Protein AF-A0A9W8BL03-F1 (afdb_monomer_lite)

pLDDT: mean 81.15, std 11.13, range [49.81, 93.94]

Structure (mmCIF, N/CA/C/O backbone):
data_AF-A0A9W8BL03-F1
#
_entry.id   AF-A0A9W8BL03-F1
#
loop_
_atom_site.group_PDB
_atom_site.id
_atom_site.type_symbol
_atom_site.label_atom_id
_atom_site.label_alt_id
_atom_site.label_c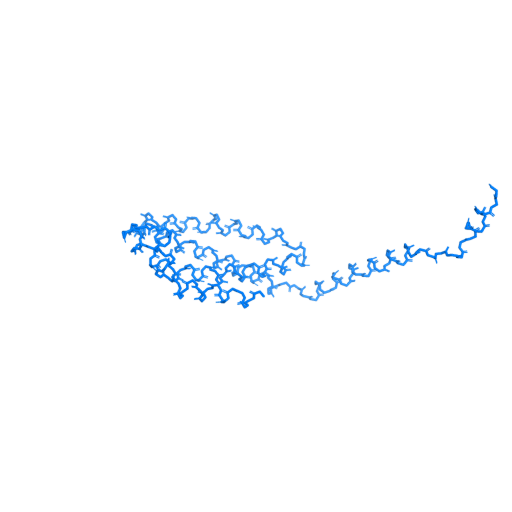omp_id
_atom_site.label_asym_id
_atom_site.label_entity_id
_atom_site.label_seq_id
_atom_site.pdbx_PDB_ins_code
_atom_site.Cartn_x
_atom_site.Cartn_y
_atom_site.Cartn_z
_atom_site.occupancy
_atom_site.B_iso_or_equiv
_atom_site.auth_seq_id
_atom_site.auth_comp_id
_atom_site.auth_asym_id
_atom_site.auth_atom_id
_atom_site.pdbx_PDB_model_num
ATOM 1 N N . MET A 1 1 ? 8.507 14.212 -4.321 1.00 57.00 1 MET A N 1
ATOM 2 C CA . MET A 1 1 ? 7.252 13.521 -3.935 1.00 57.00 1 MET A CA 1
ATOM 3 C C . MET A 1 1 ? 7.318 12.907 -2.534 1.00 57.00 1 MET A C 1
ATOM 5 O O . MET A 1 1 ? 6.414 13.166 -1.750 1.00 57.00 1 MET A O 1
ATOM 9 N N . LEU A 1 2 ? 8.403 12.215 -2.155 1.00 56.97 2 LEU A N 1
ATOM 10 C CA . LEU A 1 2 ? 8.602 11.706 -0.780 1.00 56.97 2 LEU A CA 1
ATOM 11 C C . LEU A 1 2 ? 8.551 12.805 0.306 1.00 56.97 2 LEU A C 1
ATOM 13 O O . LEU A 1 2 ? 7.891 12.622 1.321 1.00 56.97 2 LEU A O 1
ATOM 17 N N . GLY A 1 3 ? 9.146 13.979 0.055 1.00 60.22 3 GLY A N 1
ATOM 18 C CA . GLY A 1 3 ? 9.137 15.099 1.013 1.00 60.22 3 GLY A CA 1
ATOM 19 C C . GLY A 1 3 ? 7.764 15.742 1.258 1.00 60.22 3 GLY A C 1
ATOM 20 O O . GLY A 1 3 ? 7.481 16.173 2.364 1.00 60.22 3 GLY A O 1
ATOM 21 N N . ALA A 1 4 ? 6.872 15.768 0.263 1.00 68.94 4 ALA A N 1
ATOM 22 C CA . ALA A 1 4 ? 5.514 16.291 0.461 1.00 68.94 4 ALA A CA 1
ATOM 23 C C . ALA A 1 4 ? 4.671 15.344 1.333 1.00 68.94 4 ALA A C 1
ATOM 25 O O . ALA A 1 4 ? 3.844 15.781 2.125 1.00 68.94 4 ALA A O 1
ATOM 26 N N . SER A 1 5 ? 4.935 14.044 1.213 1.00 65.31 5 SER A N 1
ATOM 27 C CA . SER A 1 5 ? 4.219 12.988 1.929 1.00 65.31 5 SER A CA 1
ATOM 28 C C . SER A 1 5 ? 4.611 12.940 3.403 1.00 65.31 5 SER A C 1
ATOM 30 O O . SER A 1 5 ? 3.749 12.816 4.269 1.00 65.31 5 SER A O 1
ATOM 32 N N . SER A 1 6 ? 5.904 13.109 3.702 1.00 68.06 6 SER A N 1
ATOM 33 C CA . SER A 1 6 ? 6.376 13.229 5.082 1.00 68.06 6 SER A CA 1
ATOM 34 C C . SER A 1 6 ? 5.879 14.517 5.739 1.00 68.06 6 SER A C 1
ATOM 36 O O . SER A 1 6 ? 5.488 14.478 6.902 1.00 68.06 6 SER A O 1
ATOM 38 N N . VAL A 1 7 ? 5.816 15.636 5.007 1.00 78.19 7 VAL A N 1
ATOM 39 C CA . VAL A 1 7 ? 5.249 16.899 5.514 1.00 78.19 7 VAL A CA 1
ATOM 40 C C . VAL A 1 7 ? 3.756 16.756 5.808 1.00 78.19 7 VAL A C 1
ATOM 42 O O . VAL A 1 7 ? 3.317 17.187 6.868 1.00 78.19 7 VAL A O 1
ATOM 45 N N . LEU A 1 8 ? 2.986 16.100 4.934 1.00 72.38 8 LEU A N 1
ATOM 46 C CA . LEU A 1 8 ? 1.556 15.865 5.153 1.00 72.38 8 LEU A CA 1
ATOM 47 C C . LEU A 1 8 ? 1.305 14.936 6.352 1.00 72.38 8 LEU A C 1
ATOM 49 O O . LEU A 1 8 ? 0.486 15.253 7.210 1.00 72.38 8 LEU A O 1
ATOM 53 N N . ALA A 1 9 ? 2.051 13.831 6.458 1.00 72.25 9 ALA A N 1
ATOM 54 C CA . ALA A 1 9 ? 1.955 12.905 7.588 1.00 72.25 9 ALA A CA 1
ATOM 55 C C . ALA A 1 9 ? 2.338 13.578 8.917 1.00 72.25 9 ALA A C 1
ATOM 57 O O . ALA A 1 9 ? 1.641 13.427 9.920 1.00 72.25 9 ALA A O 1
ATOM 58 N N . THR A 1 10 ? 3.408 14.380 8.912 1.00 74.06 10 THR A N 1
ATOM 59 C CA . THR A 1 10 ? 3.839 15.155 10.087 1.00 74.06 10 THR A CA 1
ATOM 60 C C . THR A 1 10 ? 2.805 16.225 10.446 1.00 74.06 10 THR A C 1
ATOM 62 O O . THR A 1 10 ? 2.485 16.390 11.618 1.00 74.06 10 THR A O 1
ATOM 65 N N . ALA A 1 11 ? 2.211 16.907 9.462 1.00 75.56 11 ALA A N 1
ATOM 66 C CA . ALA A 1 11 ? 1.149 17.884 9.694 1.00 75.56 11 ALA A CA 1
ATOM 67 C C . ALA A 1 11 ? -0.118 17.240 10.282 1.00 75.56 11 ALA A C 1
ATOM 69 O O . ALA A 1 11 ? -0.695 17.793 11.215 1.00 75.56 11 ALA A O 1
ATOM 70 N N . MET A 1 12 ? -0.526 16.058 9.806 1.00 72.94 12 MET A N 1
ATOM 71 C CA . MET A 1 12 ? -1.670 15.322 10.363 1.00 72.94 12 MET A CA 1
ATOM 72 C C . MET A 1 12 ? -1.429 14.870 11.809 1.00 72.94 12 MET A C 1
ATOM 74 O O . MET A 1 12 ? -2.338 14.958 12.631 1.00 72.94 12 MET A O 1
ATOM 78 N N . LEU A 1 13 ? -0.205 14.441 12.139 1.00 70.75 13 LEU A N 1
ATOM 79 C CA . LEU A 1 13 ? 0.176 14.078 13.508 1.00 70.75 13 LEU A CA 1
ATOM 80 C C . LEU A 1 13 ? 0.223 15.288 14.448 1.00 70.75 13 LEU A C 1
ATOM 82 O O . LEU A 1 13 ? -0.189 15.186 15.598 1.00 70.75 13 LEU A O 1
ATOM 86 N N . LEU A 1 14 ? 0.705 16.437 13.970 1.00 72.94 14 LEU A N 1
ATOM 87 C CA . LEU A 1 14 ? 0.797 17.656 14.776 1.00 72.94 14 LEU A CA 1
ATOM 88 C C . LEU A 1 14 ? -0.561 18.348 14.955 1.00 72.94 14 LEU A C 1
ATOM 90 O O . LEU A 1 14 ? -0.807 18.957 15.992 1.00 72.94 14 LEU A O 1
ATOM 94 N N . CYS A 1 15 ? -1.456 18.245 13.970 1.00 72.38 15 CYS A N 1
ATOM 95 C CA . CYS A 1 15 ? -2.771 18.888 13.993 1.00 72.38 15 CYS A CA 1
ATOM 96 C C . CYS A 1 15 ? -3.893 17.966 14.508 1.00 72.38 15 CYS A C 1
ATOM 98 O O . CYS A 1 15 ? -5.068 18.305 14.408 1.00 72.38 15 CYS A O 1
ATOM 100 N N . GLN A 1 16 ? -3.538 16.816 15.085 1.00 68.69 16 GLN A N 1
ATOM 101 C CA . GLN A 1 16 ? -4.438 15.752 15.547 1.00 68.69 16 GLN A CA 1
ATOM 102 C C . GLN A 1 16 ? -5.671 16.238 16.339 1.00 68.69 16 GLN A C 1
ATOM 104 O O . GLN A 1 16 ? -6.774 15.778 16.030 1.00 68.69 16 GLN A O 1
ATOM 109 N N . PRO A 1 17 ? -5.545 17.174 17.307 1.00 63.41 17 PRO A N 1
ATOM 110 C CA . PRO A 1 17 ? -6.689 17.663 18.080 1.00 63.41 17 PRO A CA 1
ATOM 111 C C . PRO A 1 17 ? -7.541 18.667 17.292 1.00 63.41 17 PRO A C 1
ATOM 113 O O . PRO A 1 17 ? -8.766 18.633 17.361 1.00 63.41 17 PRO A O 1
ATOM 116 N N . GLY A 1 18 ? -6.899 19.543 16.510 1.00 67.81 18 GLY A N 1
ATOM 117 C CA . GLY A 1 18 ? -7.583 20.562 15.707 1.00 67.81 18 GLY A CA 1
ATOM 118 C C . GLY A 1 18 ? -8.333 19.975 14.512 1.00 67.81 18 GLY A C 1
ATOM 119 O O . GLY A 1 18 ? -9.386 20.475 14.136 1.00 67.81 18 GLY A O 1
ATOM 120 N N . LEU A 1 19 ? -7.828 18.877 13.948 1.00 65.56 19 LEU A N 1
ATOM 121 C CA . LEU A 1 19 ? -8.430 18.198 12.803 1.00 65.56 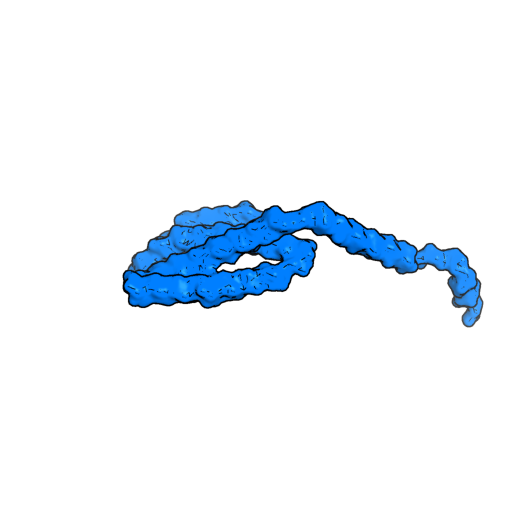19 LEU A CA 1
ATOM 122 C C . LEU A 1 19 ? -9.691 17.422 13.208 1.00 65.56 19 LEU A C 1
ATOM 124 O O . LEU A 1 19 ? -10.677 17.443 12.480 1.00 65.56 19 LEU A O 1
ATOM 128 N N . ALA A 1 20 ? -9.692 16.802 14.393 1.00 66.25 20 ALA A N 1
ATOM 129 C CA . ALA A 1 20 ? -10.882 16.147 14.936 1.00 66.25 20 ALA A CA 1
ATOM 130 C C . ALA A 1 20 ? -11.987 17.165 15.273 1.00 66.25 20 ALA A C 1
ATOM 132 O O . ALA A 1 20 ? -13.130 16.967 14.869 1.00 66.25 20 ALA A O 1
ATOM 133 N N . ALA A 1 21 ? -11.623 18.286 15.907 1.00 67.94 21 ALA A N 1
ATOM 134 C CA . ALA A 1 21 ? -12.553 19.369 16.236 1.00 67.94 21 ALA A CA 1
ATOM 135 C C . ALA A 1 21 ? -13.101 20.110 14.999 1.00 67.94 21 ALA A C 1
ATOM 137 O O . ALA A 1 21 ? -14.189 20.672 15.050 1.00 67.94 21 ALA A O 1
ATOM 138 N N . PHE A 1 22 ? -12.370 20.114 13.878 1.00 73.12 22 PHE A N 1
ATOM 139 C CA . PHE A 1 22 ? -12.851 20.689 12.617 1.00 73.12 22 PHE A CA 1
ATOM 140 C C . PHE A 1 22 ? -13.877 19.794 11.903 1.00 73.12 22 PHE A C 1
ATOM 142 O O . PHE A 1 22 ? -14.746 20.296 11.196 1.00 73.12 22 PHE A O 1
ATOM 149 N N . ILE A 1 23 ? -13.768 18.470 12.055 1.00 71.94 23 ILE A N 1
ATOM 150 C CA . ILE A 1 23 ? -14.669 17.512 11.397 1.00 71.94 23 ILE A CA 1
ATOM 151 C C . ILE A 1 23 ? -16.003 17.410 12.139 1.00 71.94 23 ILE A C 1
ATOM 153 O O . ILE A 1 23 ? -17.046 17.245 11.506 1.00 71.94 23 ILE A O 1
ATOM 157 N N . THR A 1 24 ? -15.983 17.469 13.470 1.00 74.56 24 THR A N 1
ATOM 158 C CA . THR A 1 24 ? -17.188 17.310 14.280 1.00 74.56 24 THR A CA 1
ATOM 159 C C . THR A 1 24 ? -17.026 17.943 15.658 1.00 74.56 24 THR A C 1
ATOM 161 O O . THR A 1 24 ? -15.938 17.938 16.229 1.00 74.56 24 THR A O 1
ATOM 164 N N . GLU A 1 25 ? -18.129 18.450 16.201 1.00 77.44 25 GLU A N 1
ATOM 165 C CA . GLU A 1 25 ? -18.213 18.938 17.582 1.00 77.44 25 GLU A CA 1
ATOM 166 C C . GLU A 1 25 ? -18.661 17.831 18.560 1.00 77.44 25 GLU A C 1
ATOM 168 O O . GLU A 1 25 ? -18.714 18.057 19.766 1.00 77.44 25 GLU A O 1
ATOM 173 N N . ASP A 1 26 ? -18.976 16.625 18.062 1.00 79.94 26 ASP A N 1
ATOM 174 C CA . ASP A 1 26 ? -19.404 15.494 18.890 1.00 79.94 26 ASP A CA 1
ATOM 175 C C . ASP A 1 26 ? -18.208 14.799 19.563 1.00 79.94 26 ASP A C 1
ATOM 177 O O . ASP A 1 26 ? -17.389 14.127 18.926 1.00 79.94 26 ASP A O 1
ATOM 181 N N . GLU A 1 27 ? -18.139 14.930 20.886 1.00 78.00 27 GLU A N 1
ATOM 182 C CA . GLU A 1 27 ? -17.070 14.403 21.734 1.00 78.00 27 GLU A CA 1
ATOM 183 C C . GLU A 1 27 ? -16.956 12.866 21.671 1.00 78.00 27 GLU A C 1
ATOM 185 O O . GLU A 1 27 ? -15.850 12.320 21.739 1.00 78.00 27 GLU A O 1
ATOM 190 N N . GLN A 1 28 ? -18.070 12.151 21.455 1.00 77.62 28 GLN A N 1
ATOM 191 C CA . GLN A 1 28 ? -18.061 10.689 21.303 1.00 77.62 28 GLN A CA 1
ATOM 192 C C . GLN A 1 28 ? -17.414 10.268 19.983 1.00 77.62 28 GLN A C 1
ATOM 194 O O . GLN A 1 28 ? -16.687 9.272 19.925 1.00 77.62 28 GLN A O 1
ATOM 199 N N . LEU A 1 29 ? -17.625 11.052 18.925 1.00 75.81 29 LEU A N 1
ATOM 200 C CA . LEU A 1 29 ? -17.031 10.792 17.620 1.00 75.81 29 LEU A CA 1
ATOM 201 C C . LEU A 1 29 ? -15.532 11.127 17.624 1.00 75.81 29 LEU A C 1
ATOM 203 O O . LEU A 1 29 ? -14.730 10.350 17.102 1.00 75.81 29 LEU A O 1
ATOM 207 N N . ILE A 1 30 ? -15.135 12.222 18.285 1.00 77.25 30 ILE A N 1
ATOM 208 C CA . ILE A 1 30 ? -13.725 12.603 18.483 1.00 77.25 30 ILE A CA 1
ATOM 209 C C . ILE A 1 30 ? -12.958 11.492 19.215 1.00 77.25 30 ILE A C 1
ATOM 211 O O . ILE A 1 30 ? -11.875 11.097 18.771 1.00 77.25 30 ILE A O 1
ATOM 215 N N . ALA A 1 31 ? -13.528 10.943 20.293 1.00 78.75 31 ALA A N 1
ATOM 216 C CA . ALA A 1 31 ? -12.915 9.849 21.046 1.00 78.75 31 ALA A CA 1
ATOM 217 C C . ALA A 1 31 ? -12.716 8.580 20.192 1.00 78.75 31 ALA A C 1
ATOM 219 O O . ALA A 1 31 ? -11.706 7.891 20.339 1.00 78.75 31 ALA A O 1
ATOM 220 N N . GLY A 1 32 ? -13.634 8.298 19.260 1.00 78.12 32 GLY A N 1
ATOM 221 C CA . GLY A 1 32 ? -13.506 7.199 18.296 1.00 78.12 32 GLY A CA 1
ATOM 222 C C . GLY A 1 32 ? -12.490 7.452 17.173 1.00 78.12 32 GLY A C 1
ATOM 223 O O . GLY A 1 32 ? -11.908 6.504 16.646 1.00 78.12 32 GLY A O 1
ATOM 224 N N . LEU A 1 33 ? -12.239 8.716 16.818 1.00 77.25 33 LEU A N 1
ATOM 225 C CA . LEU A 1 33 ? -11.309 9.130 15.759 1.00 77.25 33 LEU A CA 1
ATOM 226 C C . LEU A 1 33 ? -9.844 9.149 16.205 1.00 77.25 33 LEU A C 1
ATOM 228 O O . LEU A 1 33 ? -8.967 8.790 15.419 1.00 77.25 33 LEU A O 1
ATOM 232 N N . LEU A 1 34 ? -9.568 9.523 17.456 1.00 78.62 34 LEU A N 1
ATOM 233 C CA . LEU A 1 34 ? -8.213 9.559 18.024 1.00 78.62 34 LEU A CA 1
ATOM 234 C C . LEU A 1 34 ? -7.370 8.292 17.743 1.00 78.62 34 LEU A C 1
ATOM 236 O O . LEU A 1 34 ? -6.255 8.431 17.232 1.00 78.62 34 LEU A O 1
ATOM 240 N N . PRO A 1 35 ? -7.861 7.060 17.996 1.00 82.00 35 PRO A N 1
ATOM 241 C CA . PRO A 1 35 ? -7.085 5.843 17.740 1.00 82.00 35 PRO A CA 1
ATOM 242 C C . PRO A 1 35 ? -6.889 5.526 16.247 1.00 82.00 35 PRO A C 1
ATOM 244 O O . PRO A 1 35 ? -6.025 4.719 15.904 1.00 82.00 35 PRO A O 1
ATOM 247 N N . LEU A 1 36 ? -7.651 6.153 15.345 1.00 81.94 36 LEU A N 1
ATOM 248 C CA . LEU A 1 36 ? -7.551 5.931 13.897 1.00 81.94 36 LEU A CA 1
ATOM 249 C C . LEU A 1 36 ? -6.429 6.742 13.248 1.00 81.94 36 LEU A C 1
ATOM 251 O O . LEU A 1 36 ? -5.933 6.381 12.185 1.00 81.94 36 LEU A O 1
ATOM 255 N N . ILE A 1 37 ? -5.994 7.828 13.874 1.00 80.81 37 ILE A N 1
ATOM 256 C CA . ILE A 1 37 ? -4.989 8.732 13.308 1.00 80.81 37 ILE A CA 1
ATOM 257 C C . ILE A 1 37 ? -3.620 8.060 13.122 1.00 80.81 37 ILE A C 1
ATOM 259 O O . ILE A 1 37 ? -3.054 8.203 12.036 1.00 80.81 37 ILE A O 1
ATOM 263 N N . PRO A 1 38 ? -3.072 7.273 14.069 1.00 81.19 38 PRO A N 1
ATOM 264 C CA . PRO A 1 38 ? -1.847 6.524 13.788 1.00 81.19 38 PRO A CA 1
ATOM 265 C C . PRO A 1 38 ? -2.024 5.507 12.647 1.00 81.19 38 PRO A C 1
ATOM 267 O O . PRO A 1 38 ? -1.109 5.336 11.842 1.00 81.19 38 PRO A O 1
ATOM 270 N N . LEU A 1 39 ? -3.200 4.878 12.514 1.00 84.88 39 LEU A N 1
ATOM 271 C CA . LEU A 1 39 ? -3.505 3.988 11.383 1.00 84.88 39 LEU A CA 1
ATOM 272 C C . LEU A 1 39 ? -3.526 4.755 10.054 1.00 84.88 39 LEU A C 1
ATOM 274 O O . LEU A 1 39 ? -2.967 4.283 9.066 1.00 84.88 39 LEU A O 1
ATOM 278 N N . LEU A 1 40 ? -4.105 5.957 10.035 1.00 82.69 40 LEU A N 1
ATOM 279 C CA . LEU A 1 40 ? -4.127 6.836 8.865 1.00 82.69 40 LEU A CA 1
ATOM 280 C C . LEU A 1 40 ? -2.717 7.199 8.395 1.00 82.69 40 LEU A C 1
ATOM 282 O O . LEU A 1 40 ? -2.446 7.156 7.198 1.00 82.69 40 LEU A O 1
ATOM 286 N N . VAL A 1 41 ? -1.801 7.495 9.317 1.00 83.56 41 VAL A N 1
ATOM 287 C CA . VAL A 1 41 ? -0.400 7.784 8.972 1.00 83.56 41 VAL A CA 1
ATOM 288 C C . VAL A 1 41 ? 0.248 6.594 8.269 1.00 83.56 41 VAL A C 1
ATOM 290 O O . VAL A 1 41 ? 0.906 6.772 7.244 1.00 83.56 41 VAL A O 1
ATOM 293 N N . ILE A 1 42 ? 0.027 5.380 8.776 1.00 85.06 42 ILE A N 1
ATOM 294 C CA . ILE A 1 42 ? 0.535 4.151 8.155 1.00 85.06 42 ILE A CA 1
ATOM 295 C C . ILE A 1 42 ? -0.038 4.000 6.740 1.00 85.06 42 ILE A C 1
ATOM 297 O O . ILE A 1 42 ? 0.718 3.778 5.794 1.00 85.06 42 ILE A O 1
ATOM 301 N N . VAL A 1 43 ? -1.352 4.180 6.572 1.00 86.38 43 VAL A N 1
ATOM 302 C CA . VAL A 1 43 ? -2.012 4.115 5.258 1.00 86.38 43 VAL A CA 1
ATOM 303 C C . VAL A 1 43 ? -1.407 5.116 4.281 1.00 86.38 43 VAL A C 1
ATOM 305 O O . VAL A 1 43 ? -1.087 4.734 3.161 1.00 86.38 43 VAL A O 1
ATOM 308 N N . VAL A 1 44 ? -1.190 6.366 4.697 1.00 85.50 44 VAL A N 1
ATOM 309 C CA . VAL A 1 44 ? -0.595 7.406 3.842 1.00 85.50 44 VAL A CA 1
ATOM 310 C C . VAL A 1 44 ? 0.801 7.003 3.367 1.00 85.50 44 VAL A C 1
ATOM 312 O O . VAL A 1 44 ? 1.123 7.179 2.193 1.00 85.50 44 VAL A O 1
ATOM 315 N N . VAL A 1 45 ? 1.629 6.423 4.242 1.00 85.75 45 VAL A N 1
ATOM 316 C CA . VAL A 1 45 ? 2.968 5.949 3.858 1.00 85.75 45 VAL A CA 1
ATOM 317 C C . VAL A 1 45 ? 2.875 4.866 2.780 1.00 85.75 45 VAL A C 1
ATOM 319 O O . VAL A 1 45 ? 3.523 4.986 1.739 1.00 85.75 45 VAL A O 1
ATOM 322 N N . PHE A 1 46 ? 2.053 3.835 2.988 1.00 87.88 46 PHE A N 1
ATOM 323 C CA . PHE A 1 46 ? 1.916 2.735 2.027 1.00 87.88 46 PHE A CA 1
ATOM 324 C C . PHE A 1 46 ? 1.212 3.146 0.729 1.00 87.88 46 PHE A C 1
ATOM 326 O O . PHE A 1 46 ? 1.564 2.644 -0.342 1.00 87.88 46 PHE A O 1
ATOM 333 N N . ASP A 1 47 ? 0.259 4.075 0.785 1.00 86.00 47 ASP A N 1
ATOM 334 C CA . ASP A 1 47 ? -0.399 4.610 -0.408 1.00 86.00 47 ASP A CA 1
ATOM 335 C C . ASP A 1 47 ? 0.591 5.385 -1.285 1.00 86.00 47 ASP A C 1
ATOM 337 O O . ASP A 1 47 ? 0.625 5.207 -2.502 1.00 86.00 47 ASP A O 1
ATOM 341 N N . VAL A 1 48 ? 1.485 6.165 -0.674 1.00 87.00 48 VAL A N 1
ATOM 342 C CA . VAL A 1 48 ? 2.550 6.867 -1.399 1.00 87.00 48 VAL A CA 1
ATOM 343 C C . VAL A 1 48 ? 3.530 5.883 -2.031 1.00 87.00 48 VAL A C 1
ATOM 345 O O . VAL A 1 48 ? 3.873 6.047 -3.202 1.00 87.00 48 VAL A O 1
ATOM 348 N N . VAL A 1 49 ? 3.963 4.853 -1.295 1.00 89.00 49 VAL A N 1
ATOM 349 C CA . VAL A 1 49 ? 4.851 3.811 -1.842 1.00 89.00 49 VAL A CA 1
ATOM 350 C C . VAL A 1 49 ? 4.195 3.133 -3.045 1.00 89.00 49 VAL A C 1
ATOM 352 O O . VAL A 1 49 ? 4.804 3.067 -4.113 1.00 89.00 49 VAL A O 1
ATOM 355 N N . SER A 1 50 ? 2.934 2.720 -2.912 1.00 89.12 50 SER A N 1
ATOM 356 C CA . SER A 1 50 ? 2.163 2.111 -4.003 1.00 89.12 50 SER A CA 1
ATOM 357 C C . SER A 1 50 ? 2.034 3.061 -5.200 1.00 89.12 50 SER A C 1
ATOM 359 O O . SER A 1 50 ? 2.280 2.680 -6.337 1.00 89.12 50 SER A O 1
ATOM 361 N N . ASN A 1 51 ? 1.750 4.347 -4.977 1.00 88.50 51 ASN A N 1
ATOM 362 C CA . ASN A 1 51 ? 1.638 5.331 -6.058 1.00 88.50 51 ASN A CA 1
ATOM 363 C C . ASN A 1 51 ? 2.955 5.553 -6.818 1.00 88.50 51 ASN A C 1
ATOM 365 O O . ASN A 1 51 ? 2.938 5.750 -8.038 1.00 88.50 51 ASN A O 1
ATOM 369 N N . VAL A 1 52 ? 4.096 5.505 -6.124 1.00 91.06 52 VAL A N 1
ATOM 370 C CA . VAL A 1 52 ? 5.421 5.562 -6.758 1.00 91.06 52 VAL A CA 1
ATOM 371 C C . VAL A 1 52 ? 5.662 4.307 -7.595 1.00 91.06 52 VAL A C 1
ATOM 373 O O . VAL A 1 52 ? 6.051 4.423 -8.758 1.00 91.06 52 VAL A O 1
ATOM 376 N N . LEU A 1 53 ? 5.376 3.122 -7.052 1.00 90.88 53 LEU A N 1
ATOM 377 C CA . LEU A 1 53 ? 5.522 1.846 -7.760 1.00 90.88 53 LEU A CA 1
ATOM 378 C C . LEU A 1 53 ? 4.609 1.770 -8.988 1.00 90.88 53 LEU A C 1
ATOM 380 O O . LEU A 1 53 ? 5.066 1.433 -10.079 1.00 90.88 53 LEU A O 1
ATOM 384 N N . ALA A 1 54 ? 3.350 2.183 -8.858 1.00 88.69 54 ALA A N 1
ATOM 385 C CA . ALA A 1 54 ? 2.419 2.328 -9.969 1.00 88.69 54 ALA A CA 1
ATOM 386 C C . ALA A 1 54 ? 2.932 3.328 -11.022 1.00 88.69 54 ALA A C 1
ATOM 388 O O . ALA A 1 54 ? 2.741 3.125 -12.221 1.00 88.69 54 ALA A O 1
ATOM 389 N N . GLY A 1 55 ? 3.626 4.391 -10.600 1.00 90.06 55 GLY A N 1
ATOM 390 C CA . GLY A 1 55 ? 4.337 5.313 -11.489 1.00 90.06 55 GLY A CA 1
ATOM 391 C C . GLY A 1 55 ? 5.439 4.630 -12.299 1.00 90.06 55 GLY A C 1
ATOM 392 O O . GLY A 1 55 ? 5.498 4.807 -13.515 1.00 90.06 55 GLY A O 1
ATOM 393 N N . VAL A 1 56 ? 6.254 3.798 -11.651 1.00 90.81 56 VAL A N 1
ATOM 394 C CA . VAL A 1 56 ? 7.283 2.984 -12.314 1.00 90.81 56 VAL A CA 1
ATOM 395 C C . VAL A 1 56 ? 6.642 2.011 -13.305 1.00 90.81 56 VAL A C 1
ATOM 397 O O . VAL A 1 56 ? 7.042 1.961 -14.464 1.00 90.81 56 VAL A O 1
ATOM 400 N N . LEU A 1 57 ? 5.592 1.299 -12.893 1.00 89.38 57 LEU A N 1
ATOM 401 C CA . LEU A 1 57 ? 4.846 0.359 -13.736 1.00 89.38 57 LEU A CA 1
ATOM 402 C C . LEU A 1 57 ? 4.218 1.038 -14.961 1.00 89.38 57 LEU A C 1
ATOM 404 O O . LEU A 1 57 ? 4.240 0.461 -16.048 1.00 89.38 57 LEU A O 1
ATOM 408 N N . ARG A 1 58 ? 3.712 2.271 -14.819 1.00 88.88 58 ARG A N 1
ATOM 409 C CA . ARG A 1 58 ? 3.273 3.106 -15.953 1.00 88.88 58 ARG A CA 1
ATOM 410 C C . ARG A 1 58 ? 4.425 3.428 -16.903 1.00 88.88 58 ARG A C 1
ATOM 412 O O . ARG A 1 58 ? 4.243 3.326 -18.111 1.00 88.88 58 ARG A O 1
ATOM 419 N N . GLY A 1 59 ? 5.608 3.748 -16.377 1.00 87.19 59 GLY A N 1
ATOM 420 C CA . GLY A 1 59 ? 6.816 3.949 -17.188 1.00 87.19 59 GLY A CA 1
ATOM 421 C C . GLY A 1 59 ? 7.197 2.712 -18.012 1.00 87.19 59 GLY A C 1
ATOM 422 O O . GLY A 1 59 ? 7.618 2.842 -19.157 1.00 87.19 59 GLY A O 1
ATOM 423 N N . GLN A 1 60 ? 6.954 1.516 -17.469 1.00 86.06 60 GLN A N 1
ATOM 424 C CA . GLN A 1 60 ? 7.171 0.234 -18.156 1.00 86.06 60 GLN A CA 1
ATOM 425 C C . GLN A 1 60 ? 6.041 -0.138 -19.142 1.00 86.06 60 GLN A 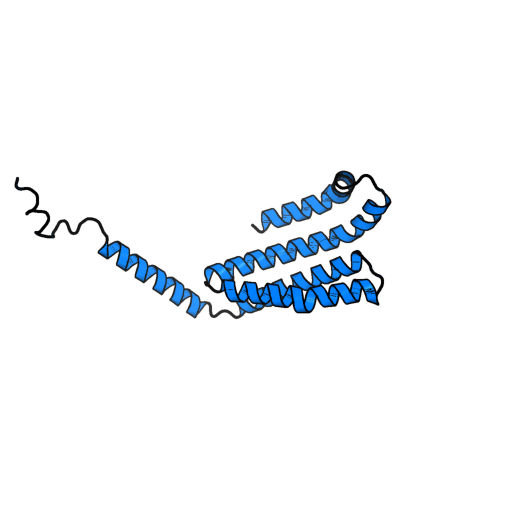C 1
ATOM 427 O O . GLN A 1 60 ? 6.108 -1.144 -19.846 1.00 86.06 60 GLN A O 1
ATOM 432 N N . GLY A 1 61 ? 4.939 0.622 -19.177 1.00 86.94 61 GLY A N 1
ATOM 433 C CA . GLY A 1 61 ? 3.725 0.257 -19.919 1.00 86.94 61 GLY A CA 1
ATOM 434 C C . GLY A 1 61 ? 2.942 -0.917 -19.309 1.00 86.94 61 GLY A C 1
ATOM 435 O O . GLY A 1 61 ? 2.078 -1.497 -19.965 1.00 86.94 61 GLY A O 1
ATOM 436 N N . ARG A 1 62 ? 3.229 -1.289 -18.054 1.00 87.31 62 ARG A N 1
ATOM 437 C CA . ARG A 1 62 ? 2.626 -2.425 -17.332 1.00 87.31 62 ARG A CA 1
ATOM 438 C C . ARG A 1 62 ? 1.523 -2.001 -16.357 1.00 87.31 62 ARG A C 1
ATOM 440 O O . ARG A 1 62 ? 1.182 -2.754 -15.446 1.00 87.31 62 ARG A O 1
ATOM 447 N N . GLN A 1 63 ? 0.916 -0.827 -16.550 1.00 90.69 63 GLN A N 1
ATOM 448 C CA . GLN A 1 63 ? -0.127 -0.311 -15.651 1.00 90.69 63 GLN A CA 1
ATOM 449 C C . GLN A 1 63 ? -1.354 -1.222 -15.503 1.00 90.69 63 GLN A C 1
ATOM 451 O O . GLN A 1 63 ? -1.980 -1.224 -14.447 1.00 90.69 63 GLN A O 1
ATOM 456 N N . GLY A 1 64 ? -1.683 -2.026 -16.523 1.00 90.88 64 GLY A N 1
ATOM 457 C CA . GLY A 1 64 ? -2.799 -2.973 -16.444 1.00 90.88 64 GLY A CA 1
ATOM 458 C C . GLY A 1 64 ? -2.588 -4.043 -15.370 1.00 90.88 64 GLY A C 1
ATOM 459 O O . GLY A 1 64 ? -3.509 -4.354 -14.623 1.00 90.88 64 GLY A O 1
ATOM 460 N N . VAL A 1 65 ? -1.356 -4.546 -15.228 1.00 89.69 65 VAL A N 1
ATOM 461 C CA . VAL A 1 65 ? -1.012 -5.543 -14.201 1.00 89.69 65 VAL A CA 1
ATOM 462 C C . VAL A 1 65 ? -1.122 -4.933 -12.804 1.00 89.69 65 VAL A C 1
ATOM 464 O O . VAL A 1 65 ? -1.702 -5.548 -11.916 1.00 89.69 65 VAL A O 1
ATOM 467 N N . ALA A 1 66 ? -0.637 -3.699 -12.631 1.00 89.44 66 ALA A N 1
ATOM 468 C CA . ALA A 1 66 ? -0.757 -2.962 -11.372 1.00 89.44 66 ALA A CA 1
ATOM 469 C C . ALA A 1 66 ? -2.230 -2.772 -10.959 1.00 89.44 66 ALA A C 1
ATOM 471 O O . ALA A 1 66 ? -2.613 -3.052 -9.825 1.00 89.44 66 ALA A O 1
ATOM 472 N N . ALA A 1 67 ? -3.089 -2.381 -11.908 1.00 92.12 67 ALA A N 1
ATOM 473 C CA . ALA A 1 67 ? -4.517 -2.204 -11.659 1.00 92.12 67 ALA A CA 1
ATOM 474 C C . ALA A 1 67 ? -5.205 -3.514 -11.238 1.00 92.12 67 ALA A C 1
ATOM 476 O O . ALA A 1 67 ? -5.991 -3.515 -10.290 1.00 92.12 67 ALA A O 1
ATOM 477 N N . ILE A 1 68 ? -4.879 -4.631 -11.899 1.00 93.25 68 ILE A N 1
ATOM 478 C CA . ILE A 1 68 ? -5.415 -5.953 -11.545 1.00 93.25 68 ILE A CA 1
ATOM 479 C C . ILE A 1 68 ? -4.988 -6.339 -10.128 1.00 93.25 68 ILE A C 1
ATOM 481 O O . ILE A 1 68 ? -5.841 -6.729 -9.335 1.00 93.25 68 ILE A O 1
ATOM 485 N N . ILE A 1 69 ? -3.704 -6.183 -9.786 1.00 91.62 69 ILE A N 1
ATOM 486 C CA . ILE A 1 69 ? -3.194 -6.459 -8.434 1.00 91.62 69 ILE A CA 1
ATOM 487 C C . ILE A 1 69 ? -3.983 -5.660 -7.400 1.00 91.62 69 ILE A C 1
ATOM 489 O O . ILE A 1 69 ? -4.444 -6.223 -6.411 1.00 91.62 69 ILE A O 1
ATOM 493 N N . ARG A 1 70 ? -4.198 -4.364 -7.642 1.00 90.94 70 ARG A N 1
ATOM 494 C CA . ARG A 1 70 ? -4.925 -3.504 -6.706 1.00 90.94 70 ARG A CA 1
ATOM 495 C C . ARG A 1 70 ? -6.369 -3.953 -6.496 1.00 90.94 70 ARG A C 1
ATOM 497 O O . ARG A 1 70 ? -6.814 -4.031 -5.354 1.00 90.94 70 ARG A O 1
ATOM 504 N N . VAL A 1 71 ? -7.088 -4.270 -7.572 1.00 93.69 71 VAL A N 1
ATOM 505 C CA . VAL A 1 71 ? -8.476 -4.754 -7.493 1.00 93.69 71 VAL A CA 1
ATOM 506 C C . VAL A 1 71 ? -8.536 -6.096 -6.770 1.00 93.69 71 VAL A C 1
ATOM 508 O O . VAL A 1 71 ? -9.321 -6.255 -5.842 1.00 93.69 71 VAL A O 1
ATOM 511 N N . VAL A 1 72 ? -7.676 -7.045 -7.133 1.00 93.06 72 VAL A N 1
ATOM 512 C CA . VAL A 1 72 ? -7.644 -8.372 -6.509 1.00 93.06 72 VAL A CA 1
ATOM 513 C C . VAL A 1 72 ? -7.320 -8.265 -5.019 1.00 93.06 72 VAL A C 1
ATOM 515 O O . VAL A 1 72 ? -8.052 -8.807 -4.197 1.00 93.06 72 VAL A O 1
ATOM 518 N N . SER A 1 73 ? -6.282 -7.517 -4.651 1.00 91.31 73 SER A N 1
ATOM 519 C CA . SER A 1 73 ? -5.884 -7.339 -3.252 1.00 91.31 73 SER A CA 1
ATOM 520 C C . SER A 1 73 ? -6.963 -6.644 -2.422 1.00 91.31 73 SER A C 1
ATOM 522 O O . SER A 1 73 ? -7.274 -7.080 -1.314 1.00 91.31 73 SER A O 1
ATOM 524 N N . LEU A 1 74 ? -7.586 -5.589 -2.953 1.00 89.06 74 LEU A N 1
ATOM 525 C CA . LEU A 1 74 ? -8.616 -4.858 -2.219 1.00 89.06 74 LEU A CA 1
ATOM 526 C C . LEU A 1 74 ? -9.896 -5.692 -2.057 1.00 89.06 74 LEU A C 1
ATOM 528 O O . LEU A 1 74 ? -10.435 -5.782 -0.957 1.00 89.06 74 LEU A O 1
ATOM 532 N N . TYR A 1 75 ? -10.369 -6.335 -3.125 1.00 90.81 75 TYR A N 1
ATOM 533 C CA . TYR A 1 75 ? -11.650 -7.040 -3.100 1.00 90.81 75 TYR A CA 1
ATOM 534 C C . TYR A 1 75 ? -11.568 -8.450 -2.513 1.00 90.81 75 TYR A C 1
ATOM 536 O O . TYR A 1 75 ? -12.498 -8.856 -1.822 1.00 90.81 75 TYR A O 1
ATOM 544 N N . LEU A 1 76 ? -10.485 -9.199 -2.755 1.00 90.25 76 LEU A N 1
ATOM 545 C CA . LEU A 1 76 ? -10.360 -10.578 -2.264 1.00 90.25 76 LEU A CA 1
ATOM 546 C C . LEU A 1 76 ? -9.694 -10.688 -0.894 1.00 90.25 76 LEU A C 1
ATOM 548 O O . LEU A 1 76 ? -9.909 -11.688 -0.217 1.00 90.25 76 LEU A O 1
ATOM 552 N N . PHE A 1 77 ? -8.903 -9.697 -0.473 1.00 89.06 77 PHE A N 1
ATOM 553 C CA . PHE A 1 77 ? -8.202 -9.760 0.813 1.00 89.06 77 PHE A CA 1
ATOM 554 C C . PHE A 1 77 ? -8.665 -8.673 1.776 1.00 89.06 77 PHE A C 1
ATOM 556 O O . PHE A 1 77 ? -9.079 -8.996 2.887 1.00 89.06 77 PHE A O 1
ATOM 563 N N . ALA A 1 78 ? -8.652 -7.401 1.366 1.00 91.00 78 ALA A N 1
ATOM 564 C CA . ALA A 1 78 ? -8.959 -6.307 2.288 1.00 91.00 78 ALA A CA 1
ATOM 565 C C . ALA A 1 78 ? -10.421 -6.330 2.759 1.00 91.00 78 ALA A C 1
ATOM 567 O O . ALA A 1 78 ? -10.669 -6.250 3.958 1.00 91.00 78 ALA A O 1
ATOM 568 N N . ILE A 1 79 ? -11.387 -6.488 1.843 1.00 92.12 79 ILE A N 1
ATOM 569 C CA . ILE A 1 79 ? -12.818 -6.510 2.192 1.00 92.12 79 ILE A CA 1
ATOM 570 C C . ILE A 1 79 ? -13.177 -7.713 3.084 1.00 92.12 79 ILE A C 1
ATOM 572 O O . ILE A 1 79 ? -13.796 -7.492 4.126 1.00 92.12 79 ILE A O 1
ATOM 576 N N . PRO A 1 80 ? -12.786 -8.965 2.766 1.00 91.44 80 PRO A N 1
ATOM 577 C CA . PRO A 1 80 ? -13.087 -10.102 3.634 1.00 91.44 80 PRO A CA 1
ATOM 578 C C . PRO A 1 80 ? -12.421 -9.988 5.002 1.00 91.44 80 PRO A C 1
ATOM 580 O O . PRO A 1 80 ? -13.057 -10.266 6.015 1.00 91.44 80 PRO A O 1
ATOM 583 N N . LEU A 1 81 ? -11.169 -9.521 5.051 1.00 91.19 81 LEU A N 1
ATOM 584 C CA . LEU A 1 81 ? -10.471 -9.308 6.314 1.00 91.19 81 LEU A CA 1
ATOM 585 C C . LEU A 1 81 ? -11.163 -8.227 7.151 1.00 91.19 81 LEU A C 1
ATOM 587 O O . LEU A 1 81 ? -11.408 -8.435 8.334 1.00 91.19 81 LEU A O 1
ATOM 591 N N . ALA A 1 82 ? -11.538 -7.105 6.535 1.00 91.88 82 ALA A N 1
ATOM 592 C CA . ALA A 1 82 ? -12.258 -6.032 7.209 1.00 91.88 82 ALA A CA 1
ATOM 593 C C . ALA A 1 82 ? -13.629 -6.498 7.724 1.00 91.88 82 ALA A C 1
ATOM 595 O O . ALA A 1 82 ? -14.013 -6.148 8.836 1.00 91.88 82 ALA A O 1
ATOM 596 N N . TYR A 1 83 ? -14.341 -7.328 6.955 1.00 91.75 83 TYR A N 1
ATOM 597 C CA . TYR A 1 83 ? -15.605 -7.931 7.377 1.00 91.75 83 TYR A CA 1
ATOM 598 C C . TYR A 1 83 ? -15.412 -8.839 8.600 1.00 91.75 83 TYR A C 1
ATOM 600 O O . TYR A 1 83 ? -16.109 -8.680 9.601 1.00 91.75 83 TYR A O 1
ATOM 608 N N . VAL A 1 84 ? -14.426 -9.740 8.564 1.00 91.56 84 VAL A N 1
ATOM 609 C CA . VAL A 1 84 ? -14.123 -10.628 9.697 1.00 91.56 84 VAL A CA 1
ATOM 610 C C . VAL A 1 84 ? -13.726 -9.823 10.936 1.00 91.56 84 VAL A C 1
ATOM 612 O O . VAL A 1 84 ? -14.256 -10.072 12.013 1.00 91.56 84 VAL A O 1
ATOM 615 N N . LEU A 1 85 ? -12.858 -8.817 10.806 1.00 89.31 85 LEU A N 1
ATOM 616 C CA . LEU A 1 85 ? -12.449 -7.989 11.946 1.00 89.31 85 LEU A CA 1
ATOM 617 C C . LEU A 1 85 ? -13.598 -7.140 12.505 1.00 89.31 85 LEU A C 1
ATOM 619 O O . LEU A 1 85 ? -13.690 -6.957 13.715 1.00 89.31 85 LEU A O 1
ATOM 623 N N . CYS A 1 86 ? -14.476 -6.628 11.644 1.00 89.88 86 CYS A N 1
ATOM 624 C CA . CYS A 1 86 ? -15.610 -5.815 12.068 1.00 89.88 86 CYS A CA 1
ATOM 625 C C . CYS A 1 86 ? -16.641 -6.644 12.847 1.00 89.88 86 CYS A C 1
ATOM 627 O O . CYS A 1 86 ? -17.039 -6.241 13.937 1.00 89.88 86 CYS A O 1
ATOM 629 N N . PHE A 1 87 ? -17.037 -7.804 12.309 1.00 86.75 87 PHE A N 1
ATOM 630 C CA . PHE A 1 87 ? -18.168 -8.582 12.828 1.00 86.75 87 PHE A CA 1
ATOM 631 C C . PHE A 1 87 ? -17.778 -9.761 13.723 1.00 86.75 87 PHE A C 1
ATOM 633 O O . PHE A 1 87 ? -18.547 -10.126 14.598 1.00 86.75 87 PHE A O 1
ATOM 640 N N . SER A 1 88 ? -16.622 -10.399 13.508 1.00 86.06 88 SER A N 1
ATOM 641 C CA . SER A 1 88 ? -16.212 -11.563 14.321 1.00 86.06 88 SER A CA 1
ATOM 642 C C . SER A 1 88 ? -15.459 -11.165 15.588 1.00 86.06 88 SER A C 1
ATOM 644 O O . SER A 1 88 ? -15.459 -11.918 16.555 1.00 86.06 88 SER A O 1
ATOM 646 N N . LEU A 1 89 ? -14.789 -10.009 15.571 1.00 84.88 89 LEU A N 1
ATOM 647 C CA . LEU A 1 89 ? -14.018 -9.487 16.704 1.00 84.88 89 LEU A CA 1
ATOM 648 C C . LEU A 1 89 ? -14.708 -8.294 17.392 1.00 84.88 89 LEU A C 1
ATOM 650 O O . LEU A 1 89 ? -14.115 -7.706 18.292 1.00 84.88 89 LEU A O 1
ATOM 654 N N . ASP A 1 90 ? -15.918 -7.915 16.952 1.00 84.31 90 ASP A N 1
ATOM 655 C CA . ASP A 1 90 ? -16.692 -6.757 17.439 1.00 84.31 90 ASP A CA 1
ATOM 656 C C . ASP A 1 90 ? -15.874 -5.448 17.518 1.00 84.31 90 ASP A C 1
ATOM 658 O O . ASP A 1 90 ? -16.148 -4.548 18.311 1.00 84.31 90 ASP A O 1
ATOM 662 N N . MET A 1 91 ? -14.855 -5.307 16.659 1.00 81.06 91 MET A N 1
ATOM 663 C CA . MET A 1 91 ? -13.986 -4.123 16.622 1.00 81.06 91 MET A CA 1
ATOM 664 C C . MET A 1 91 ? -14.641 -2.942 15.886 1.00 81.06 91 MET A C 1
ATOM 666 O O . MET A 1 91 ? -14.057 -1.857 15.825 1.00 81.06 91 MET A O 1
ATOM 670 N N . GLY A 1 92 ? -15.825 -3.145 15.291 1.00 86.38 92 GLY A N 1
ATOM 671 C CA . GLY A 1 92 ? -16.612 -2.114 14.616 1.00 86.38 92 GLY A CA 1
ATOM 672 C C . GLY A 1 92 ? -15.801 -1.314 13.591 1.00 86.38 92 GLY A C 1
ATOM 673 O O . GLY A 1 92 ? -15.125 -1.874 12.724 1.00 86.38 92 GLY A O 1
ATOM 674 N N . LEU A 1 93 ? -15.834 0.019 13.716 1.00 84.12 93 LEU A N 1
ATOM 675 C CA . LEU A 1 93 ? -15.110 0.938 12.831 1.00 84.12 93 LEU A CA 1
ATOM 676 C C . LEU A 1 93 ? -13.594 0.695 12.851 1.00 84.12 93 LEU A C 1
ATOM 678 O O . LEU A 1 93 ? -12.950 0.738 11.807 1.00 84.12 93 LEU A O 1
ATOM 682 N N . PHE A 1 94 ? -13.014 0.403 14.014 1.00 84.94 94 PHE A N 1
ATOM 683 C CA . PHE A 1 94 ? -11.575 0.171 14.128 1.00 84.94 94 PHE A CA 1
ATOM 684 C C . PHE A 1 94 ? -11.144 -1.085 13.350 1.00 84.94 94 PHE A C 1
ATOM 686 O O . PHE A 1 94 ? -10.145 -1.055 12.632 1.00 84.94 94 PHE A O 1
ATOM 693 N N . GLY A 1 95 ? -11.943 -2.158 13.399 1.00 85.88 95 GLY A N 1
ATOM 694 C CA . GLY A 1 95 ? -11.708 -3.380 12.619 1.00 85.88 95 GLY A CA 1
ATOM 695 C C . GLY A 1 95 ? -11.735 -3.149 11.104 1.00 85.88 95 GLY A C 1
ATOM 696 O O . GLY A 1 95 ? -10.892 -3.683 10.379 1.00 85.88 95 GLY A O 1
ATOM 697 N N . LEU A 1 96 ? -12.643 -2.287 10.632 1.00 89.12 96 LEU A N 1
ATOM 698 C CA . LEU A 1 96 ? -12.718 -1.877 9.226 1.00 89.12 96 LEU A CA 1
ATOM 699 C C . LEU A 1 96 ? -11.423 -1.181 8.770 1.00 89.12 96 LEU A C 1
ATOM 701 O O . LEU A 1 96 ? -10.868 -1.522 7.723 1.00 89.12 96 LEU A O 1
ATOM 705 N N . TRP A 1 97 ? -10.914 -0.240 9.570 1.00 89.62 97 TRP A N 1
ATOM 706 C CA . TRP A 1 97 ? -9.677 0.488 9.267 1.00 89.62 97 TRP A CA 1
ATOM 707 C C . TRP A 1 97 ? -8.448 -0.417 9.256 1.00 89.62 97 TRP A C 1
ATOM 709 O O . TRP A 1 97 ? -7.618 -0.301 8.357 1.00 89.62 97 TRP A O 1
ATOM 719 N N . VAL A 1 98 ? -8.341 -1.354 10.200 1.00 88.81 98 VAL A N 1
ATOM 720 C CA . VAL A 1 98 ? -7.237 -2.326 10.225 1.00 88.81 98 VAL A CA 1
ATOM 721 C C . VAL A 1 98 ? -7.251 -3.211 8.974 1.00 88.81 98 VAL A C 1
ATOM 723 O O . VAL A 1 98 ? -6.201 -3.419 8.361 1.00 88.81 98 VAL A O 1
ATOM 726 N N . GLY A 1 99 ? -8.427 -3.678 8.541 1.00 90.00 99 GLY A N 1
ATOM 727 C CA . GLY A 1 99 ? -8.562 -4.434 7.291 1.00 90.00 99 GLY A CA 1
ATOM 728 C C . GLY A 1 99 ? -8.146 -3.624 6.057 1.00 90.00 99 GLY A C 1
ATOM 729 O O . GLY A 1 99 ? -7.450 -4.140 5.180 1.00 90.00 99 GLY A O 1
ATOM 730 N N . LEU A 1 100 ? -8.487 -2.332 6.021 1.00 89.25 100 LEU A N 1
ATOM 731 C CA . LEU A 1 100 ? -8.056 -1.419 4.961 1.00 89.25 100 LEU A CA 1
ATOM 732 C C . LEU A 1 100 ? -6.528 -1.254 4.934 1.00 89.25 100 LEU A C 1
ATOM 734 O O . LEU A 1 100 ? -5.922 -1.358 3.867 1.00 89.25 100 LEU A O 1
ATOM 738 N N . VAL A 1 101 ? -5.896 -1.052 6.097 1.00 90.56 101 VAL A N 1
ATOM 739 C CA . VAL A 1 101 ? -4.431 -0.934 6.218 1.00 90.56 101 VAL A CA 1
ATOM 740 C C . VAL A 1 101 ? -3.745 -2.191 5.692 1.00 90.56 101 VAL A C 1
ATOM 742 O O . VAL A 1 101 ? -2.838 -2.096 4.867 1.00 90.56 101 VAL A O 1
ATOM 745 N N . ALA A 1 102 ? -4.206 -3.370 6.110 1.00 90.88 102 ALA A N 1
ATOM 746 C CA . ALA A 1 102 ? -3.671 -4.642 5.636 1.00 90.88 102 ALA A CA 1
ATOM 747 C C . ALA A 1 102 ? -3.795 -4.791 4.107 1.00 90.88 102 ALA A C 1
ATOM 749 O O . ALA A 1 102 ? -2.865 -5.267 3.454 1.00 90.88 102 ALA A O 1
ATOM 750 N N . GLY A 1 103 ? -4.900 -4.312 3.524 1.00 90.88 103 GLY A N 1
ATOM 751 C CA . GLY A 1 103 ? -5.086 -4.235 2.076 1.00 90.88 103 GLY A CA 1
ATOM 752 C C . GLY A 1 103 ? -4.025 -3.384 1.376 1.00 90.88 103 GLY A C 1
ATOM 753 O O . GLY A 1 103 ? -3.391 -3.845 0.428 1.00 90.88 103 GLY A O 1
ATOM 754 N N . PHE A 1 104 ? -3.789 -2.162 1.862 1.00 89.81 104 PHE A N 1
ATOM 755 C CA . PHE A 1 104 ? -2.761 -1.270 1.312 1.00 89.81 104 PHE A CA 1
ATOM 756 C C . PHE A 1 104 ? -1.350 -1.848 1.428 1.00 89.81 104 PHE A C 1
ATOM 758 O O . PHE A 1 104 ? -0.569 -1.748 0.482 1.00 89.81 104 PHE A O 1
ATOM 765 N N . VAL A 1 105 ? -1.035 -2.500 2.548 1.00 91.50 105 VAL A N 1
ATOM 766 C CA . VAL A 1 105 ? 0.248 -3.191 2.736 1.00 91.50 105 VAL A CA 1
ATOM 767 C C . VAL A 1 105 ? 0.413 -4.313 1.710 1.00 91.50 105 VAL A C 1
ATOM 769 O O . VAL A 1 105 ? 1.459 -4.404 1.069 1.00 91.50 105 VAL A O 1
ATOM 772 N N . ALA A 1 106 ? -0.621 -5.134 1.498 1.00 91.88 106 ALA A N 1
ATOM 773 C CA . ALA A 1 106 ? -0.585 -6.221 0.522 1.00 91.88 106 ALA A CA 1
ATOM 774 C C . ALA A 1 106 ? -0.408 -5.709 -0.918 1.00 91.88 106 ALA A C 1
ATOM 776 O O . ALA A 1 106 ? 0.394 -6.260 -1.672 1.00 91.88 106 ALA A O 1
ATOM 777 N N . ILE A 1 107 ? -1.109 -4.631 -1.288 1.00 91.69 107 ILE A N 1
ATOM 778 C CA . ILE A 1 107 ? -0.957 -3.973 -2.595 1.00 91.69 107 ILE A CA 1
ATOM 779 C C . ILE A 1 107 ? 0.479 -3.478 -2.771 1.00 91.69 107 ILE A C 1
ATOM 781 O O . ILE A 1 107 ? 1.140 -3.850 -3.740 1.00 91.69 107 ILE A O 1
ATOM 785 N N . SER A 1 108 ? 0.977 -2.695 -1.811 1.00 92.38 108 SER A N 1
ATOM 786 C CA . SER A 1 108 ? 2.321 -2.122 -1.864 1.00 92.38 108 SER A CA 1
ATOM 787 C C . SER A 1 108 ? 3.402 -3.201 -1.945 1.00 92.38 108 SER A C 1
ATOM 789 O O . SER A 1 108 ? 4.389 -3.027 -2.658 1.00 92.38 108 SER A O 1
ATOM 791 N N . ALA A 1 109 ? 3.231 -4.314 -1.228 1.00 93.25 109 ALA A N 1
ATOM 792 C CA . ALA A 1 109 ? 4.161 -5.434 -1.262 1.00 93.25 109 ALA A CA 1
ATOM 793 C C . ALA A 1 109 ? 4.144 -6.148 -2.621 1.00 93.25 109 ALA A C 1
ATOM 795 O O . ALA A 1 109 ? 5.205 -6.437 -3.173 1.00 93.25 109 ALA A O 1
ATOM 796 N N . ALA A 1 110 ? 2.960 -6.396 -3.186 1.00 92.81 110 ALA A N 1
ATOM 797 C CA . ALA A 1 110 ? 2.813 -7.060 -4.479 1.00 92.81 110 ALA A CA 1
ATOM 798 C C . ALA A 1 110 ? 3.352 -6.205 -5.637 1.00 92.81 110 ALA A C 1
ATOM 800 O O . ALA A 1 110 ? 4.096 -6.706 -6.481 1.00 92.81 110 ALA A O 1
ATOM 801 N N . GLU A 1 111 ? 3.034 -4.908 -5.662 1.00 92.00 111 GLU A N 1
ATOM 802 C CA . GLU A 1 111 ? 3.593 -3.969 -6.641 1.00 92.00 111 GLU A CA 1
ATOM 803 C C . GLU A 1 111 ? 5.110 -3.822 -6.468 1.00 92.00 111 GLU A C 1
ATOM 805 O O . GLU A 1 111 ? 5.845 -3.792 -7.455 1.00 92.00 111 GLU A O 1
ATOM 810 N N . GLY A 1 112 ? 5.594 -3.795 -5.222 1.00 93.38 112 GLY A N 1
ATOM 811 C CA . GLY A 1 112 ? 7.019 -3.708 -4.912 1.00 93.38 112 GLY A CA 1
ATOM 812 C C . GLY A 1 112 ? 7.774 -4.928 -5.421 1.00 93.38 112 GLY A C 1
ATOM 813 O O . GLY A 1 112 ? 8.775 -4.795 -6.123 1.00 93.38 112 GLY A O 1
ATOM 814 N N . TRP A 1 113 ? 7.251 -6.121 -5.147 1.00 93.94 113 TRP A N 1
ATOM 815 C CA . TRP A 1 113 ? 7.797 -7.371 -5.665 1.00 93.94 113 TRP A CA 1
ATOM 816 C C . TRP A 1 113 ? 7.795 -7.411 -7.197 1.00 93.94 113 TRP A C 1
ATOM 818 O O . TRP A 1 113 ? 8.790 -7.809 -7.802 1.00 93.94 113 TRP A O 1
ATOM 828 N N . LEU A 1 114 ? 6.722 -6.947 -7.843 1.00 92.12 114 LEU A N 1
ATOM 829 C CA . LEU A 1 114 ? 6.627 -6.897 -9.302 1.00 92.12 114 LEU A CA 1
ATOM 830 C C . LEU A 1 114 ? 7.682 -5.972 -9.921 1.00 92.12 114 LEU A C 1
ATOM 832 O O . LEU A 1 114 ? 8.274 -6.314 -10.939 1.00 92.12 114 LEU A O 1
ATOM 836 N N . VAL A 1 115 ? 7.919 -4.810 -9.310 1.00 92.00 115 VAL A N 1
ATOM 837 C CA . VAL A 1 115 ? 8.931 -3.848 -9.766 1.00 92.00 115 VAL A CA 1
ATOM 838 C C . VAL A 1 115 ? 10.344 -4.387 -9.541 1.00 92.00 115 VAL A C 1
ATOM 840 O O . VAL A 1 115 ? 11.186 -4.271 -10.427 1.00 92.00 115 VAL A O 1
ATOM 843 N N . LEU A 1 116 ? 10.611 -5.005 -8.388 1.00 90.38 116 LEU A N 1
ATOM 844 C CA . LEU A 1 116 ? 11.923 -5.584 -8.080 1.00 90.38 116 LEU A CA 1
ATOM 845 C C . LEU A 1 116 ? 12.249 -6.812 -8.941 1.00 90.38 116 LEU A C 1
ATOM 847 O O . LEU A 1 116 ? 13.414 -7.043 -9.245 1.00 90.38 116 LEU A O 1
ATOM 851 N N . SER A 1 117 ? 11.233 -7.576 -9.346 1.00 88.81 117 SER A N 1
ATOM 852 C CA . SER A 1 117 ? 11.378 -8.739 -10.232 1.00 88.81 117 SER A CA 1
ATOM 853 C C . SER A 1 117 ? 11.356 -8.396 -11.726 1.00 88.81 117 SER A C 1
ATOM 855 O O . SER A 1 117 ? 11.545 -9.288 -12.553 1.00 88.81 117 SER A O 1
ATOM 857 N N . SER A 1 118 ? 11.134 -7.130 -12.100 1.00 89.25 118 SER A N 1
ATOM 858 C CA . SER A 1 118 ? 11.202 -6.705 -13.500 1.00 89.25 118 SER A CA 1
ATOM 859 C C . SER A 1 118 ? 12.619 -6.863 -14.063 1.00 89.25 118 SER A C 1
ATOM 861 O O . SER A 1 118 ? 13.599 -6.471 -13.434 1.00 89.25 118 SER A O 1
ATOM 863 N N . ASP A 1 119 ? 12.717 -7.377 -15.291 1.00 87.75 119 ASP A N 1
ATOM 864 C CA . ASP A 1 119 ? 13.961 -7.378 -16.064 1.00 87.75 119 ASP A CA 1
ATOM 865 C C . ASP A 1 119 ? 14.292 -5.949 -16.520 1.00 87.75 119 ASP A C 1
ATOM 867 O O . ASP A 1 119 ? 13.802 -5.458 -17.542 1.00 87.75 119 ASP A O 1
ATOM 871 N N . TRP A 1 120 ? 15.110 -5.269 -15.723 1.00 86.81 120 TRP A N 1
ATOM 872 C CA . TRP A 1 120 ? 15.531 -3.896 -15.981 1.00 86.81 120 TRP A CA 1
ATOM 873 C C . TRP A 1 120 ? 16.399 -3.762 -17.234 1.00 86.81 120 TRP A C 1
ATOM 875 O O . TRP A 1 120 ? 16.334 -2.725 -17.894 1.00 86.81 120 TRP A O 1
ATOM 885 N N . GLU A 1 121 ? 17.165 -4.791 -17.611 1.00 87.50 121 GLU A N 1
ATOM 886 C CA . GLU A 1 121 ? 17.952 -4.762 -18.849 1.00 87.50 121 GLU A CA 1
ATOM 887 C C . GLU A 1 121 ? 17.050 -4.870 -20.077 1.00 87.50 121 GLU A C 1
ATOM 889 O O . GLU A 1 121 ? 17.210 -4.124 -21.049 1.00 87.50 121 GLU A O 1
ATOM 894 N N . GLY A 1 122 ? 16.076 -5.781 -20.031 1.00 86.38 122 GLY A N 1
ATOM 895 C CA . GLY A 1 122 ? 15.044 -5.903 -21.053 1.00 86.38 122 GLY A CA 1
ATOM 896 C C . GLY A 1 122 ? 14.238 -4.614 -21.205 1.00 86.38 122 GLY A C 1
ATOM 897 O O . GLY A 1 122 ? 13.994 -4.155 -22.324 1.00 86.38 122 GLY A O 1
ATOM 898 N N . GLU A 1 123 ? 13.880 -3.980 -20.091 1.00 86.75 123 GLU A N 1
ATOM 899 C CA . GLU A 1 123 ? 13.122 -2.731 -20.103 1.00 86.75 123 GLU A CA 1
ATOM 900 C C . GLU A 1 123 ? 13.951 -1.543 -20.617 1.00 86.75 123 GLU A C 1
ATOM 902 O O . GLU A 1 123 ? 13.456 -0.748 -21.416 1.00 86.75 123 GLU A O 1
ATOM 907 N N . ALA A 1 124 ? 15.244 -1.471 -20.278 1.00 87.62 124 ALA A N 1
ATOM 908 C CA . ALA A 1 124 ? 16.161 -0.480 -20.840 1.00 87.62 124 ALA A CA 1
ATOM 909 C C . ALA A 1 124 ? 16.290 -0.621 -22.367 1.00 87.62 124 ALA A C 1
ATOM 911 O O . ALA A 1 124 ? 16.225 0.376 -23.092 1.00 87.62 124 ALA A O 1
ATOM 912 N N . LYS A 1 125 ? 16.397 -1.858 -22.877 1.00 88.88 125 LYS A N 1
ATOM 913 C CA . LYS A 1 125 ? 16.426 -2.138 -24.324 1.00 88.88 125 LYS A CA 1
ATOM 914 C C . LYS A 1 125 ? 15.128 -1.718 -25.015 1.00 88.88 125 LYS A C 1
ATOM 916 O O . LYS A 1 125 ? 15.182 -1.134 -26.095 1.00 88.88 125 LYS A O 1
ATOM 921 N N . ARG A 1 126 ? 13.967 -1.969 -24.398 1.00 85.88 126 ARG A N 1
ATOM 922 C CA . ARG A 1 126 ? 12.657 -1.532 -24.919 1.00 8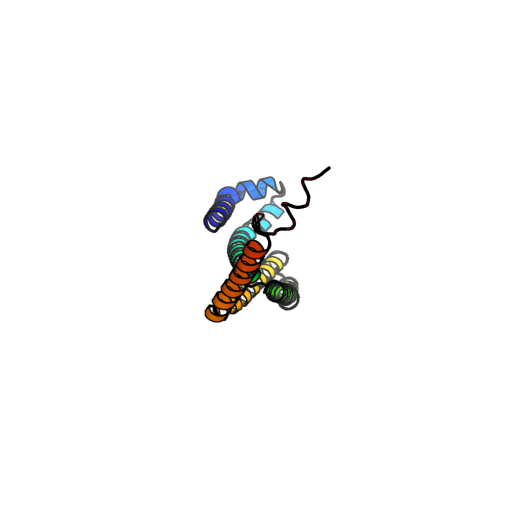5.88 126 ARG A CA 1
ATOM 923 C C . ARG A 1 126 ? 12.546 -0.014 -24.987 1.00 85.88 126 ARG A C 1
ATOM 925 O O . ARG A 1 126 ? 12.085 0.507 -25.999 1.00 85.88 126 ARG A O 1
ATOM 932 N N . CYS A 1 127 ? 12.988 0.691 -23.947 1.00 86.12 127 CYS A N 1
ATOM 933 C CA . CYS A 1 127 ? 13.038 2.151 -23.951 1.00 86.12 127 CYS A CA 1
ATOM 934 C C . CYS A 1 127 ? 13.940 2.677 -25.073 1.00 86.12 127 CYS A C 1
ATOM 936 O O . CYS A 1 127 ? 13.520 3.553 -25.824 1.00 86.12 127 CYS A O 1
ATOM 938 N N . LEU A 1 128 ? 15.134 2.100 -25.248 1.00 87.00 128 LEU A N 1
ATOM 939 C CA . LEU A 1 128 ? 16.056 2.504 -26.312 1.00 87.00 128 LEU A CA 1
ATOM 940 C C . LEU A 1 128 ? 15.478 2.254 -27.714 1.00 87.00 128 LEU A C 1
ATOM 942 O O . LEU A 1 128 ? 15.592 3.112 -28.586 1.00 87.00 128 LEU A O 1
ATOM 946 N N . ALA A 1 129 ? 14.821 1.110 -27.925 1.00 88.25 129 ALA A N 1
ATOM 947 C CA . ALA A 1 129 ? 14.165 0.798 -29.192 1.00 88.25 129 ALA A CA 1
ATOM 948 C C . ALA A 1 129 ? 13.068 1.820 -29.536 1.00 88.25 129 ALA A C 1
ATOM 950 O O . ALA A 1 129 ? 13.021 2.297 -30.667 1.00 88.25 129 ALA A O 1
ATOM 951 N N . ARG A 1 130 ? 12.241 2.215 -28.554 1.00 85.12 130 ARG A N 1
ATOM 952 C CA . ARG A 1 130 ? 11.203 3.247 -28.737 1.00 85.12 130 ARG A CA 1
ATOM 953 C C . ARG A 1 130 ? 11.792 4.615 -29.090 1.00 85.12 130 ARG A C 1
ATOM 955 O O . ARG A 1 130 ? 11.248 5.303 -29.942 1.00 85.12 130 ARG A O 1
ATOM 962 N N . VAL A 1 131 ? 12.898 5.011 -28.458 1.00 89.62 131 VAL A N 1
ATOM 963 C CA . VAL A 1 131 ? 13.562 6.296 -28.749 1.00 89.62 131 VAL A CA 1
ATOM 964 C C . VAL A 1 131 ? 14.173 6.305 -30.154 1.00 89.62 131 VAL A C 1
ATOM 966 O O . VAL A 1 131 ? 14.050 7.300 -30.865 1.00 89.62 131 VAL A O 1
ATOM 969 N N . ASN A 1 132 ? 14.796 5.202 -30.578 1.00 87.81 132 ASN A N 1
ATOM 970 C CA . ASN A 1 132 ? 15.383 5.098 -31.916 1.00 87.81 132 ASN A CA 1
ATOM 971 C C . ASN A 1 132 ? 14.334 5.174 -33.032 1.00 87.81 132 ASN A C 1
ATOM 973 O O . ASN A 1 132 ? 14.615 5.773 -34.068 1.00 87.81 132 ASN A O 1
ATOM 977 N N . ASP A 1 133 ? 13.149 4.603 -32.815 1.00 85.19 133 ASP A N 1
ATOM 978 C CA . ASP A 1 133 ? 12.026 4.669 -33.756 1.00 85.19 133 ASP A CA 1
ATOM 979 C C . ASP A 1 133 ? 11.538 6.120 -33.939 1.00 85.19 133 ASP A C 1
ATOM 981 O O . ASP A 1 133 ? 11.463 6.627 -35.057 1.00 85.19 133 ASP A O 1
ATOM 985 N N . VAL A 1 134 ? 11.357 6.858 -32.835 1.00 82.56 134 VAL A N 1
ATOM 986 C CA . VAL A 1 134 ? 11.011 8.294 -32.870 1.00 82.56 134 VAL A CA 1
ATOM 987 C C . VAL A 1 134 ? 12.085 9.121 -33.588 1.00 82.56 134 VAL A C 1
ATOM 989 O O . VAL A 1 134 ? 11.762 9.962 -34.423 1.00 82.56 134 VAL A O 1
ATOM 992 N N . GLY A 1 135 ? 13.369 8.849 -33.337 1.00 76.31 135 GLY A N 1
ATOM 993 C CA . GLY A 1 135 ? 14.475 9.537 -34.012 1.00 76.31 135 GLY A CA 1
ATOM 994 C C . GLY A 1 135 ? 14.626 9.195 -35.503 1.00 76.31 135 GLY A C 1
ATOM 995 O O . GLY A 1 135 ? 15.346 9.890 -36.225 1.00 76.31 135 GLY A O 1
ATOM 996 N N . GLN A 1 136 ? 13.994 8.122 -35.987 1.00 75.50 136 GLN A N 1
ATOM 997 C CA . GLN A 1 136 ? 13.861 7.867 -37.422 1.00 75.50 136 GLN A CA 1
ATOM 998 C C . GLN A 1 136 ? 12.711 8.674 -38.024 1.00 75.50 136 GLN A C 1
ATOM 1000 O O . GLN A 1 136 ? 12.906 9.261 -39.083 1.00 75.50 136 GLN A O 1
ATOM 1005 N N . ILE A 1 137 ? 11.573 8.772 -37.332 1.00 74.19 137 ILE A N 1
ATOM 1006 C CA . ILE A 1 137 ? 10.423 9.583 -37.764 1.00 74.19 137 ILE A CA 1
ATOM 1007 C C . ILE A 1 137 ? 10.828 11.058 -37.900 1.00 74.19 137 ILE A C 1
ATOM 1009 O O . ILE A 1 137 ? 10.636 11.650 -38.954 1.00 74.19 137 ILE A O 1
ATOM 1013 N N . GLU A 1 138 ? 11.515 11.626 -36.905 1.00 72.62 138 GLU A N 1
ATOM 1014 C CA . GLU A 1 138 ? 11.958 13.031 -36.943 1.00 72.62 138 GLU A CA 1
ATOM 1015 C C . GLU A 1 138 ? 12.977 13.316 -38.067 1.00 72.62 138 GLU A C 1
ATOM 1017 O O . GLU A 1 138 ? 13.027 14.418 -38.611 1.00 72.62 138 GLU A O 1
ATOM 1022 N N . ARG A 1 139 ? 13.770 12.312 -38.472 1.00 62.25 139 ARG A N 1
ATOM 1023 C CA . ARG A 1 139 ? 14.677 12.422 -39.629 1.00 62.25 139 ARG A CA 1
ATOM 1024 C C . ARG A 1 139 ? 13.963 12.310 -40.974 1.00 62.25 139 ARG A C 1
ATOM 1026 O O . ARG A 1 139 ? 14.449 12.880 -41.944 1.00 62.25 139 ARG A O 1
ATOM 1033 N N . VAL A 1 140 ? 12.856 11.576 -41.039 1.00 65.25 140 VAL A N 1
ATOM 1034 C CA . VAL A 1 140 ? 12.022 11.452 -42.244 1.00 65.25 140 VAL A CA 1
ATOM 1035 C C . VAL A 1 140 ? 11.148 12.696 -42.430 1.00 65.25 140 VAL A C 1
ATOM 1037 O O . VAL A 1 140 ? 11.001 13.162 -43.554 1.00 65.25 140 VAL A O 1
ATOM 1040 N N . ASP A 1 141 ? 10.649 13.270 -41.333 1.00 64.19 141 ASP A N 1
ATOM 1041 C CA . ASP A 1 141 ? 9.770 14.447 -41.327 1.00 64.19 141 ASP A CA 1
ATOM 1042 C C . ASP A 1 141 ? 10.524 15.783 -41.192 1.00 64.19 141 ASP A C 1
ATOM 1044 O O . ASP A 1 141 ? 9.899 16.843 -41.089 1.00 64.19 1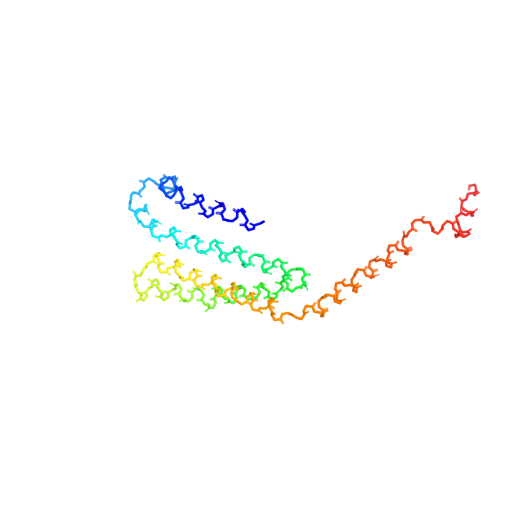41 ASP A O 1
ATOM 1048 N N . SER A 1 142 ? 11.866 15.766 -41.186 1.00 62.19 142 SER A N 1
ATOM 1049 C CA . SER A 1 142 ? 12.673 16.988 -41.126 1.00 62.19 142 SER A CA 1
ATOM 1050 C C . SER A 1 142 ? 12.265 17.916 -42.290 1.00 62.19 142 SER A C 1
ATOM 1052 O O . SER A 1 142 ? 12.349 17.483 -43.444 1.00 62.19 142 SER A O 1
ATOM 1054 N N . PRO A 1 143 ? 11.836 19.172 -42.042 1.00 60.75 143 PRO A N 1
ATOM 1055 C CA . PRO A 1 143 ? 11.221 20.023 -43.065 1.00 60.75 143 PRO A CA 1
ATOM 1056 C C . PRO A 1 143 ? 12.091 20.442 -44.255 1.00 60.75 143 PRO A C 1
ATOM 1058 O O . PRO A 1 143 ? 11.643 21.285 -45.022 1.00 60.75 143 PRO A O 1
ATOM 1061 N N . LEU A 1 144 ? 13.298 19.902 -44.436 1.00 61.84 144 LEU A N 1
ATOM 1062 C CA . LEU A 1 144 ? 14.186 20.253 -45.540 1.00 61.84 144 LEU A CA 1
ATOM 1063 C C . LEU A 1 144 ? 14.866 19.011 -46.144 1.00 61.84 144 LEU A C 1
ATOM 1065 O O . LEU A 1 144 ? 16.087 18.882 -46.110 1.00 61.84 144 LEU A O 1
ATOM 1069 N N . ASP A 1 145 ? 14.092 18.179 -46.850 1.00 59.56 145 ASP A N 1
ATOM 1070 C CA . ASP A 1 145 ? 14.543 17.777 -48.194 1.00 59.56 145 ASP A CA 1
ATOM 1071 C C . ASP A 1 145 ? 14.339 18.971 -49.149 1.00 59.56 145 ASP A C 1
ATOM 1073 O O . ASP A 1 145 ? 13.522 18.966 -50.074 1.00 59.56 145 ASP A O 1
ATOM 1077 N N . GLU A 1 146 ? 15.090 20.042 -48.875 1.00 58.03 146 GLU A N 1
ATOM 1078 C CA . GLU A 1 146 ? 15.248 21.227 -49.729 1.00 58.03 146 GLU A CA 1
ATOM 1079 C C . GLU A 1 146 ? 16.017 20.874 -51.023 1.00 58.03 146 GLU A C 1
ATOM 1081 O O . GLU A 1 146 ? 16.173 21.705 -51.912 1.00 58.03 146 GLU A O 1
ATOM 1086 N N . SER A 1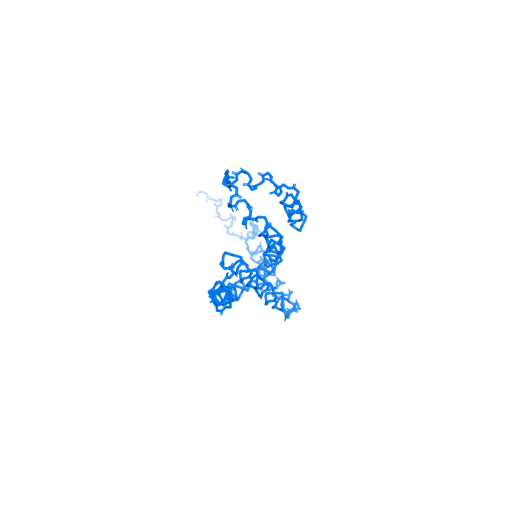 147 ? 16.476 19.622 -51.155 1.00 61.22 147 SER A N 1
ATOM 1087 C CA . SER A 1 147 ? 17.102 19.060 -52.354 1.00 61.22 147 SER A CA 1
ATOM 1088 C C . SER A 1 147 ? 16.142 18.296 -53.270 1.00 61.22 147 SER A C 1
ATOM 1090 O O . SER A 1 147 ? 16.553 17.881 -54.357 1.00 61.22 147 SER A O 1
ATOM 1092 N N . SER A 1 148 ? 14.868 18.133 -52.895 1.00 56.25 148 SER A N 1
ATOM 1093 C CA . SER A 1 148 ? 13.880 17.523 -53.782 1.00 56.25 148 SER A CA 1
ATOM 1094 C C . SER A 1 148 ? 13.633 18.442 -54.996 1.00 56.25 148 SER A C 1
ATOM 1096 O O . SER A 1 148 ? 13.164 19.574 -54.844 1.00 56.25 148 SER A O 1
ATOM 1098 N N . PRO A 1 149 ? 13.877 17.984 -56.243 1.00 59.53 149 PRO A N 1
ATOM 1099 C CA . PRO A 1 149 ? 13.684 18.800 -57.451 1.00 59.53 149 PRO A CA 1
ATOM 1100 C C . PRO A 1 149 ? 12.214 19.209 -57.690 1.00 59.53 149 PRO A C 1
ATOM 1102 O O . PRO A 1 149 ? 11.908 19.937 -58.631 1.00 59.53 149 PRO A O 1
ATOM 1105 N N . LEU A 1 150 ? 11.293 18.762 -56.829 1.00 59.88 150 LEU A N 1
ATOM 1106 C CA . LEU A 1 150 ? 9.870 19.084 -56.863 1.00 59.88 150 LEU A CA 1
ATOM 1107 C C . LEU A 1 150 ? 9.553 20.472 -56.280 1.00 59.88 150 LEU A C 1
ATOM 1109 O O . LEU A 1 150 ? 8.552 21.072 -56.676 1.00 59.88 150 LEU A O 1
ATOM 1113 N N . LEU A 1 151 ? 10.397 21.018 -55.392 1.00 61.31 151 LEU A N 1
ATOM 1114 C CA . LEU A 1 151 ? 10.217 22.375 -54.855 1.00 61.31 151 LEU A CA 1
ATOM 1115 C C . LEU A 1 151 ? 10.679 23.462 -55.839 1.00 61.31 151 LEU A C 1
ATOM 1117 O O . LEU A 1 151 ? 10.064 24.525 -55.892 1.00 61.31 151 LEU A O 1
ATOM 1121 N N . SER A 1 152 ? 11.665 23.183 -56.703 1.00 57.25 152 SER A N 1
ATOM 1122 C CA . SER A 1 152 ? 12.079 24.131 -57.753 1.00 57.25 152 SER A CA 1
ATOM 1123 C C . SER A 1 152 ? 11.114 24.186 -58.946 1.00 57.25 152 SER A C 1
ATOM 1125 O O . SER A 1 152 ? 11.217 25.096 -59.765 1.00 57.25 152 SER A O 1
ATOM 1127 N N . GLN A 1 153 ? 10.182 23.232 -59.068 1.00 62.03 153 GLN A N 1
ATOM 1128 C CA . GLN A 1 153 ? 9.161 23.218 -60.126 1.00 62.03 153 GLN A CA 1
ATOM 1129 C C . GLN A 1 153 ? 7.824 23.840 -59.706 1.00 62.03 153 GLN A C 1
ATOM 1131 O O . GLN A 1 153 ? 6.973 24.063 -60.563 1.00 62.03 153 GLN A O 1
ATOM 1136 N N . ARG A 1 154 ? 7.624 24.158 -58.419 1.00 62.69 154 ARG A N 1
ATOM 1137 C CA . ARG A 1 154 ? 6.386 24.795 -57.928 1.00 62.69 154 ARG A CA 1
ATOM 1138 C C . ARG A 1 154 ? 6.419 26.327 -57.886 1.00 62.69 154 ARG A C 1
ATOM 1140 O O . ARG A 1 154 ? 5.406 26.930 -57.553 1.00 62.69 154 ARG A O 1
ATOM 1147 N N . CYS A 1 155 ? 7.527 26.953 -58.282 1.00 59.34 155 CYS A N 1
ATOM 1148 C CA . CYS A 1 155 ? 7.654 28.409 -58.410 1.00 59.34 155 CYS A CA 1
ATOM 1149 C C . CYS A 1 155 ? 7.721 28.852 -59.881 1.00 59.34 155 CYS A C 1
ATOM 1151 O O . CYS A 1 155 ? 8.641 29.565 -60.269 1.00 59.34 155 CYS A O 1
ATOM 1153 N N . VAL A 1 156 ? 6.765 28.432 -60.715 1.00 63.69 156 VAL A N 1
ATOM 1154 C CA . VAL A 1 156 ? 6.479 29.092 -61.998 1.00 63.69 156 VAL A CA 1
ATOM 1155 C C . VAL A 1 156 ? 4.960 29.138 -62.192 1.00 63.69 156 VAL A C 1
ATOM 1157 O O . VAL A 1 156 ? 4.350 28.104 -62.438 1.00 63.69 156 VAL A O 1
ATOM 1160 N N . CYS A 1 157 ? 4.433 30.366 -62.103 1.00 49.81 157 CYS A N 1
ATOM 1161 C CA . CYS A 1 157 ? 3.108 30.865 -62.506 1.00 49.81 157 CYS A CA 1
ATOM 1162 C C . CYS A 1 157 ? 1.863 30.359 -61.761 1.00 49.81 157 CYS A C 1
ATOM 1164 O O . CYS A 1 157 ? 1.428 29.211 -61.983 1.00 49.81 157 CYS A O 1
#

Organism: NCBI:txid2663907

InterPro domains:
  IPR002528 Multi antimicrobial extrusion protein [PF01554] (2-84)

Sequence (157 aa):
MLGASSVLATAMLLCQPGLAAFITEDEQLIAGLLPLIPLLVIVVVFDVVSNVLAGVLRGQGRQGVAAIIRVVSLYLFAIPLAYVLCFSLDMGLFGLWVGLVAGFVAISAAEGWLVLSSDWEGEAKRCLARVNDVGQIERVDSPLDESSPLLSQRCVC

Radius of gyration: 26.21 Å; chains: 1; bounding box: 37×42×84 Å

Secondary structure (DSSP, 8-state):
-HHHHHHHHHHHHHTHHHHHHHH-S-HHHHHHHTTHHHHHHHHHHHHHHHHHHHHHHHHTT-HHHHHHHHHHIIIIIIHHHHHHHHHTS--HHHHHHHHHHHHHHHHHHHHHHHHHTS-HHHHHHHHHHHHHHHHHHHHHS-S--TT-TTTTTSS--

Foldseek 3Di:
DVVVLVVVLVCCVVCLVVVLVVVDPDPVVSVVCNVCSVLVSLLSVLVVLLVVLCVVCVLLVNNVVLVVLLCCLCPVQLVVQLVCQCPVVVCNPNSNSVSVSVSSVSSSVVSVVVSVPDPPVVSVVVVVVVVVVVVVVCVVVVPDPVVPVVVVVVPDD